Protein AF-A0A8T4A1P7-F1 (afdb_monomer_lite)

Radius of gyration: 13.33 Å; chains: 1; bounding box: 32×32×30 Å

pLDDT: mean 87.44, std 8.2, range [60.28, 96.62]

Foldseek 3Di:
DDDDDDDDDDDDPDDDPDDQVVVLVVVCVVCVVDCLSVQADVPPGGNPDDRPDGD

Sequence (55 aa):
MKLKTLYLVLKIDKLVREDASKLRGYIGNKFPEYPILHHHIKEVGYLYTYPRTVA

Secondary structure (DSSP, 8-state):
------------SS---S-HHHHHHHHHHH-TT-HHHHSEETTTEE--S--S---

Structure (mmCIF, N/CA/C/O backbone):
data_AF-A0A8T4A1P7-F1
#
_entry.id   AF-A0A8T4A1P7-F1
#
loop_
_atom_site.group_PDB
_atom_site.id
_atom_site.type_symbol
_atom_site.label_atom_id
_atom_site.label_alt_id
_atom_site.label_comp_id
_atom_site.label_asym_id
_atom_site.label_entity_id
_atom_site.label_seq_id
_atom_site.pdbx_PDB_ins_code
_atom_site.Cartn_x
_atom_site.Cartn_y
_atom_site.Cartn_z
_atom_site.occupancy
_atom_site.B_iso_or_equiv
_atom_site.auth_seq_id
_atom_site.auth_comp_id
_atom_site.auth_asym_id
_atom_site.auth_atom_id
_atom_site.pdbx_PDB_model_num
ATOM 1 N N . MET A 1 1 ? 8.490 17.396 8.976 1.00 80.19 1 MET A N 1
ATOM 2 C CA . MET A 1 1 ? 7.638 17.678 7.795 1.00 80.19 1 MET A CA 1
ATOM 3 C C . MET A 1 1 ? 6.218 17.209 8.096 1.00 80.19 1 MET A C 1
ATOM 5 O O . MET A 1 1 ? 6.080 16.096 8.584 1.00 80.19 1 MET A O 1
ATOM 9 N N . LYS A 1 2 ? 5.180 18.026 7.869 1.00 88.69 2 LYS A N 1
ATOM 10 C CA . LYS A 1 2 ? 3.776 17.592 8.022 1.00 88.69 2 LYS A CA 1
ATOM 11 C C . LYS A 1 2 ? 3.305 16.942 6.718 1.00 88.69 2 LYS A C 1
ATOM 13 O O . LYS A 1 2 ? 3.328 17.598 5.681 1.00 88.69 2 LYS A O 1
ATOM 18 N N . LEU A 1 3 ? 2.891 15.679 6.772 1.00 90.69 3 LEU A N 1
ATOM 19 C CA . LEU A 1 3 ? 2.323 14.954 5.634 1.00 90.69 3 LEU A CA 1
ATOM 20 C C . LEU A 1 3 ? 0.797 15.018 5.697 1.00 90.69 3 LEU A C 1
ATOM 22 O O . LEU A 1 3 ? 0.211 14.772 6.748 1.00 90.69 3 LEU A O 1
ATOM 26 N N . LYS A 1 4 ? 0.154 15.352 4.575 1.00 93.25 4 LYS A N 1
ATOM 27 C CA . LYS A 1 4 ? -1.302 15.248 4.444 1.00 93.25 4 LYS A CA 1
ATOM 28 C C . LYS A 1 4 ? -1.644 13.793 4.138 1.00 93.25 4 LYS A C 1
ATOM 30 O O . LYS A 1 4 ? -1.266 13.295 3.081 1.00 93.25 4 LYS A O 1
ATOM 35 N N . THR A 1 5 ? -2.330 13.128 5.058 1.00 93.56 5 THR A N 1
ATOM 36 C CA . THR A 1 5 ? -2.792 11.745 4.905 1.00 93.56 5 THR A CA 1
ATOM 37 C C . THR A 1 5 ? -4.314 11.700 4.865 1.00 93.56 5 THR A C 1
ATOM 39 O O . THR A 1 5 ? -4.992 12.545 5.449 1.00 93.56 5 THR A O 1
ATOM 42 N N . LEU A 1 6 ? -4.849 10.717 4.145 1.00 94.25 6 LEU A N 1
ATOM 43 C CA . LEU A 1 6 ? -6.274 10.414 4.090 1.00 94.25 6 LEU A CA 1
ATOM 44 C C . LEU A 1 6 ? -6.448 8.934 4.429 1.00 94.25 6 LEU A C 1
ATOM 46 O O . LEU A 1 6 ? -5.702 8.102 3.916 1.00 94.25 6 LEU A O 1
ATOM 50 N N . TYR A 1 7 ? -7.439 8.618 5.259 1.00 93.94 7 TYR A N 1
ATOM 51 C CA . TYR A 1 7 ? -7.809 7.246 5.591 1.00 93.94 7 TYR A CA 1
ATOM 52 C C . TYR A 1 7 ? -9.216 6.962 5.077 1.00 93.94 7 TYR A C 1
ATOM 54 O O . TYR A 1 7 ? -10.145 7.722 5.350 1.00 93.94 7 TYR A O 1
ATOM 62 N N . LEU A 1 8 ? -9.364 5.862 4.343 1.00 92.31 8 LEU A N 1
ATOM 63 C CA . LEU A 1 8 ? -10.647 5.355 3.874 1.00 92.31 8 LEU A CA 1
ATOM 64 C C . LEU A 1 8 ? -10.947 4.043 4.596 1.00 92.31 8 LEU A C 1
ATOM 66 O O . LEU A 1 8 ? -10.161 3.104 4.518 1.00 92.31 8 LEU A O 1
ATOM 70 N N . VAL A 1 9 ? -12.095 3.975 5.268 1.00 93.56 9 VAL A N 1
ATOM 71 C CA . VAL A 1 9 ? -12.583 2.752 5.914 1.00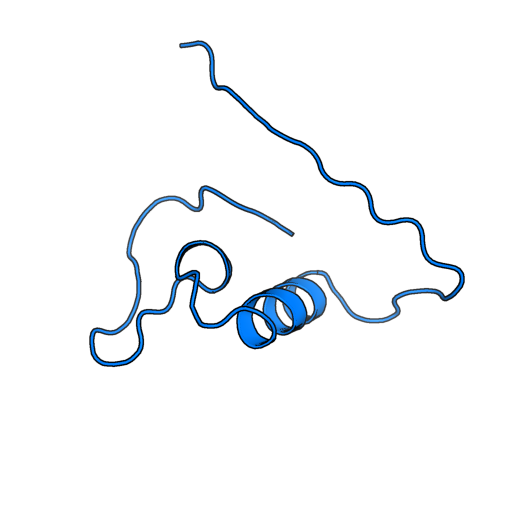 93.56 9 VAL A CA 1
ATOM 72 C C . VAL A 1 9 ? -13.872 2.332 5.223 1.00 93.56 9 VAL A C 1
ATOM 74 O O . VAL A 1 9 ? -14.862 3.062 5.247 1.00 93.56 9 VAL A O 1
ATOM 77 N N . LEU A 1 10 ? -13.859 1.156 4.597 1.00 90.62 10 LEU A N 1
ATOM 78 C CA . LEU A 1 10 ? -15.026 0.579 3.934 1.00 90.62 10 LEU A CA 1
ATOM 79 C C . LEU A 1 10 ? -15.655 -0.467 4.852 1.00 90.62 10 LEU A C 1
ATOM 81 O O . LEU A 1 10 ? -15.052 -1.500 5.134 1.00 90.62 10 LEU A O 1
ATOM 85 N N . LYS A 1 11 ? -16.874 -0.197 5.324 1.00 93.81 11 LYS A N 1
ATOM 86 C CA . LYS A 1 11 ? -17.650 -1.163 6.103 1.00 93.81 11 LYS A CA 1
ATOM 87 C C . LYS A 1 11 ? -18.412 -2.077 5.152 1.00 93.81 11 LYS A C 1
ATOM 89 O O . LYS A 1 11 ? -19.126 -1.602 4.275 1.00 93.81 11 LYS A O 1
ATOM 94 N N . ILE A 1 12 ? -18.264 -3.377 5.353 1.00 92.88 12 ILE A N 1
ATOM 95 C CA . ILE A 1 12 ? -18.886 -4.422 4.541 1.00 92.88 12 ILE A CA 1
ATOM 96 C C . ILE A 1 12 ? -19.703 -5.356 5.434 1.00 92.88 12 ILE A C 1
ATOM 98 O O . ILE A 1 12 ? -19.429 -5.491 6.626 1.00 92.88 12 ILE A O 1
ATOM 102 N N . ASP A 1 13 ? -20.715 -5.984 4.851 1.00 96.62 13 ASP A N 1
ATOM 103 C CA . ASP A 1 13 ? -21.615 -6.946 5.497 1.00 96.62 13 ASP A CA 1
ATOM 104 C C . ASP A 1 13 ? -21.092 -8.392 5.434 1.00 96.62 13 ASP A C 1
ATOM 106 O O . ASP A 1 13 ? -21.599 -9.275 6.125 1.00 96.62 13 ASP A O 1
ATOM 110 N N . LYS A 1 14 ? -20.055 -8.638 4.625 1.00 94.38 14 LYS A N 1
ATOM 111 C CA . LYS A 1 14 ? -19.431 -9.949 4.416 1.00 94.38 14 LYS A CA 1
ATOM 112 C C . LYS A 1 14 ? -17.960 -9.917 4.793 1.00 94.38 14 LYS A C 1
ATOM 114 O O . LYS A 1 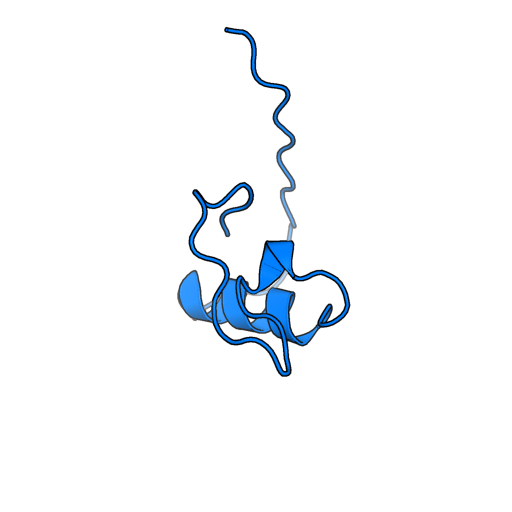14 ? -17.265 -8.953 4.507 1.00 94.38 14 LYS A O 1
ATOM 119 N N . LEU A 1 15 ? -17.465 -11.001 5.382 1.00 92.06 15 LEU A N 1
ATOM 120 C CA . LEU A 1 15 ? -16.050 -11.126 5.728 1.00 92.06 15 LEU A CA 1
ATOM 121 C C . LEU A 1 15 ? -15.181 -11.218 4.461 1.00 92.06 15 LEU A C 1
ATOM 123 O O . LEU A 1 15 ? -15.406 -12.100 3.628 1.00 92.06 15 LEU A O 1
ATOM 127 N N . VAL A 1 16 ? -14.152 -10.369 4.348 1.00 90.75 16 VAL A N 1
ATOM 128 C CA . VAL A 1 16 ? -13.062 -10.597 3.385 1.00 90.75 16 VAL A CA 1
ATOM 129 C C . VAL A 1 16 ? -12.188 -11.722 3.930 1.00 90.75 16 VAL A C 1
ATOM 131 O O . VAL A 1 16 ? -11.613 -11.590 5.006 1.00 90.75 16 VAL A O 1
ATOM 134 N N . ARG A 1 17 ? -12.132 -12.845 3.210 1.00 93.88 17 ARG A N 1
ATOM 135 C CA . ARG A 1 17 ? -11.321 -14.017 3.587 1.00 93.88 17 ARG A CA 1
ATOM 136 C C . ARG A 1 17 ? -9.909 -13.989 3.004 1.00 93.88 17 ARG A C 1
ATOM 138 O O . ARG A 1 17 ? -9.031 -14.672 3.512 1.00 93.88 17 ARG A O 1
ATOM 145 N N . GLU A 1 18 ? -9.731 -13.227 1.934 1.00 93.88 18 GLU A N 1
ATOM 146 C CA . GLU A 1 18 ? -8.459 -13.066 1.239 1.00 93.88 18 GLU A CA 1
ATOM 147 C C . GLU A 1 18 ? -7.573 -12.019 1.925 1.00 93.88 18 GLU A C 1
ATOM 149 O O . GLU A 1 18 ? -8.051 -11.168 2.676 1.00 93.88 18 GLU A O 1
ATOM 154 N N . ASP A 1 19 ? -6.277 -12.062 1.633 1.00 93.88 19 ASP A N 1
ATOM 155 C CA . ASP A 1 19 ? -5.298 -11.139 2.201 1.00 93.88 19 ASP A CA 1
ATOM 156 C C . ASP A 1 19 ? -5.313 -9.733 1.555 1.00 93.88 19 ASP A C 1
ATOM 158 O O . ASP A 1 19 ? -5.938 -9.467 0.520 1.00 93.88 19 ASP A O 1
ATOM 162 N N . ALA A 1 20 ? -4.565 -8.812 2.169 1.00 91.94 20 ALA A N 1
ATOM 163 C CA . ALA A 1 20 ? -4.424 -7.435 1.701 1.00 91.94 20 ALA A CA 1
ATOM 164 C C . ALA A 1 20 ? -3.834 -7.329 0.279 1.00 91.94 20 ALA A C 1
ATOM 166 O O . ALA A 1 20 ? -4.160 -6.399 -0.460 1.00 91.94 20 ALA A O 1
ATOM 167 N N . SER A 1 21 ? -3.017 -8.294 -0.162 1.00 91.75 21 SER A N 1
ATOM 168 C CA . SER A 1 21 ? -2.461 -8.301 -1.521 1.00 91.75 21 SER A CA 1
ATOM 169 C C . SER A 1 21 ? -3.548 -8.545 -2.572 1.00 91.75 21 SER A C 1
ATOM 171 O O . SER A 1 21 ? -3.558 -7.883 -3.615 1.00 91.75 21 SER A O 1
ATOM 173 N N . LYS A 1 22 ? -4.520 -9.419 -2.275 1.00 93.44 22 LYS A N 1
ATOM 174 C CA . LYS A 1 22 ? -5.698 -9.652 -3.124 1.00 93.44 22 LYS A CA 1
ATOM 175 C C . LYS A 1 22 ? -6.622 -8.444 -3.136 1.00 93.44 22 LYS A C 1
ATOM 177 O O . LYS A 1 22 ? -7.088 -8.063 -4.210 1.00 93.44 22 LYS A O 1
ATOM 182 N N . LEU A 1 23 ? -6.836 -7.802 -1.985 1.00 92.38 2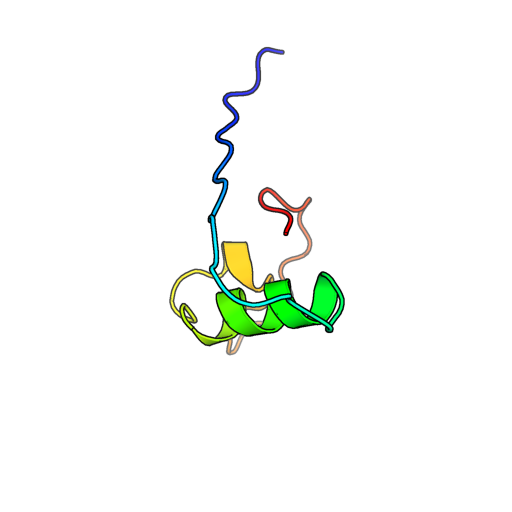3 LEU A N 1
ATOM 183 C CA . LEU A 1 23 ? -7.611 -6.560 -1.902 1.00 92.38 23 LEU A CA 1
ATOM 184 C C . LEU A 1 23 ? -6.967 -5.443 -2.734 1.00 92.38 23 LEU A C 1
ATOM 186 O O . LEU A 1 23 ? -7.641 -4.807 -3.547 1.00 92.38 23 LEU A O 1
ATOM 190 N N . ARG A 1 24 ? -5.649 -5.255 -2.602 1.00 91.81 24 ARG A N 1
ATOM 191 C CA . ARG A 1 24 ? -4.874 -4.314 -3.421 1.00 91.81 24 ARG A CA 1
ATOM 192 C C . ARG A 1 24 ? -5.018 -4.624 -4.907 1.00 91.81 24 ARG A C 1
ATOM 194 O O . ARG A 1 24 ? -5.267 -3.716 -5.696 1.00 91.81 24 ARG A O 1
ATOM 201 N N . GLY A 1 25 ? -4.875 -5.894 -5.287 1.00 91.62 25 GLY A N 1
ATOM 202 C CA . GLY A 1 25 ? -5.034 -6.345 -6.669 1.00 91.62 25 GLY A CA 1
ATOM 203 C C . GLY A 1 25 ? -6.429 -6.050 -7.220 1.00 91.62 25 GLY A C 1
ATOM 204 O O . GLY A 1 25 ? -6.552 -5.524 -8.322 1.00 91.62 25 GLY A O 1
ATOM 205 N N . TYR A 1 26 ? -7.478 -6.315 -6.436 1.00 93.06 26 TYR A N 1
ATOM 206 C CA . TYR A 1 26 ? -8.859 -5.996 -6.802 1.00 93.06 26 TYR A CA 1
ATOM 207 C C . TYR A 1 26 ? -9.051 -4.495 -7.048 1.00 93.06 26 TYR A C 1
ATOM 209 O O . TYR A 1 26 ? -9.563 -4.113 -8.099 1.00 93.06 26 TYR A O 1
ATOM 217 N N . ILE A 1 27 ? -8.607 -3.641 -6.118 1.00 92.44 27 ILE A N 1
ATOM 218 C CA . ILE A 1 27 ? -8.722 -2.181 -6.254 1.00 92.44 27 ILE A CA 1
ATOM 219 C C . ILE A 1 27 ? -7.925 -1.691 -7.470 1.00 92.44 27 ILE A C 1
ATOM 221 O O . ILE A 1 27 ? -8.462 -0.957 -8.294 1.00 92.44 27 ILE A O 1
ATOM 225 N N . GLY A 1 28 ? -6.674 -2.130 -7.629 1.00 91.69 28 GLY A N 1
ATOM 226 C CA 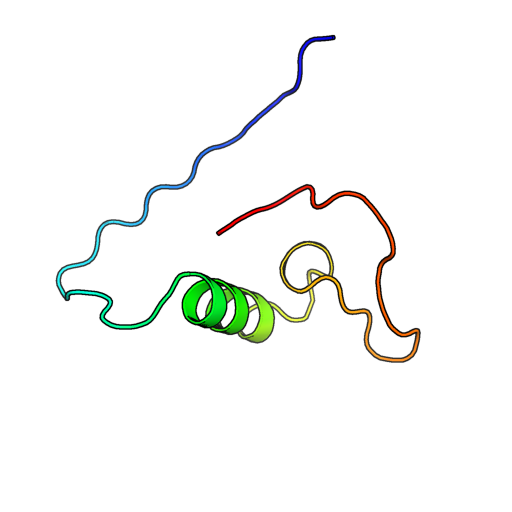. GLY A 1 28 ? -5.819 -1.730 -8.748 1.00 91.69 28 GLY A CA 1
ATOM 227 C C . GLY A 1 28 ? -6.373 -2.136 -10.117 1.00 91.69 28 GLY A C 1
ATOM 228 O O . GLY A 1 28 ? -6.307 -1.349 -11.055 1.00 91.69 28 GLY A O 1
ATOM 229 N N . ASN A 1 29 ? -6.969 -3.328 -10.221 1.00 91.44 29 ASN A N 1
ATOM 230 C CA . ASN A 1 29 ? -7.596 -3.809 -11.456 1.00 91.44 29 ASN A CA 1
ATOM 231 C C . ASN A 1 29 ? -8.932 -3.124 -11.754 1.00 91.44 29 ASN A C 1
ATOM 233 O O . ASN A 1 29 ? -9.305 -3.008 -12.918 1.00 91.44 29 ASN A O 1
ATOM 237 N N . LYS A 1 30 ? -9.664 -2.700 -10.718 1.00 94.31 30 LYS A N 1
ATOM 238 C CA . LYS A 1 30 ? -10.937 -1.988 -10.865 1.00 94.31 30 LYS A CA 1
ATOM 239 C C . LYS A 1 30 ? -10.749 -0.552 -11.353 1.00 94.31 30 LYS A C 1
ATOM 241 O O . LYS A 1 30 ? -11.646 -0.039 -12.011 1.00 94.31 30 LYS A O 1
ATOM 246 N N . PHE A 1 31 ? -9.600 0.056 -11.054 1.00 92.25 31 PHE A N 1
ATOM 247 C CA . PHE A 1 31 ? -9.254 1.413 -11.477 1.00 92.25 31 PHE A CA 1
ATOM 248 C C . PHE A 1 31 ? -7.888 1.465 -12.199 1.00 92.25 31 PHE A C 1
ATOM 250 O O . PHE A 1 31 ? -6.907 2.010 -11.667 1.00 92.25 31 PHE A O 1
ATOM 257 N N . PRO A 1 32 ? -7.781 0.855 -13.396 1.00 88.38 32 PRO A N 1
ATOM 258 C CA . PRO A 1 32 ? -6.531 0.764 -14.154 1.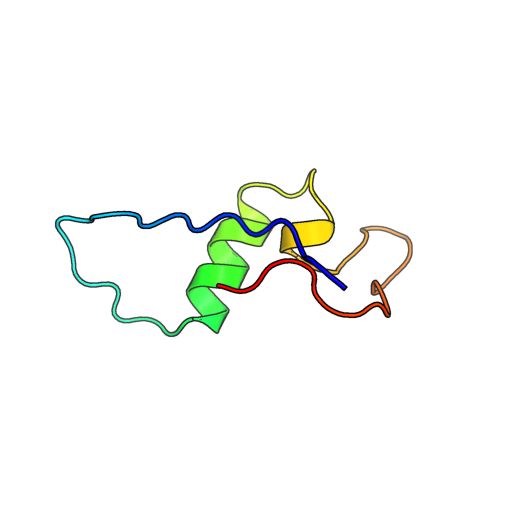00 88.38 32 PRO A CA 1
ATOM 259 C C . PRO A 1 32 ? -6.019 2.116 -14.674 1.00 88.38 32 PRO A C 1
ATOM 261 O O . PRO A 1 32 ? -4.857 2.229 -15.051 1.00 88.38 32 PRO A O 1
ATOM 264 N N . GLU A 1 33 ? -6.852 3.150 -14.690 1.00 89.50 33 GLU A N 1
ATOM 265 C CA . GLU A 1 33 ? -6.500 4.516 -15.076 1.00 89.50 33 GLU A CA 1
ATOM 266 C C . GLU A 1 33 ? -5.667 5.256 -14.015 1.00 89.50 33 GLU A C 1
ATOM 268 O O . GLU A 1 33 ? -5.112 6.316 -14.305 1.00 89.50 33 GLU A O 1
ATOM 273 N N . TYR A 1 34 ? -5.539 4.705 -12.798 1.00 89.62 34 TYR A N 1
ATOM 274 C CA . TYR A 1 34 ? -4.782 5.314 -11.698 1.00 89.62 34 TYR A CA 1
ATOM 275 C C . TYR A 1 34 ? -3.528 4.494 -11.329 1.00 89.62 34 TYR A C 1
ATOM 277 O O . TYR A 1 34 ? -3.573 3.683 -10.396 1.00 89.62 34 TYR A O 1
ATOM 285 N N . PRO A 1 35 ? -2.368 4.739 -11.977 1.00 86.38 35 PRO A N 1
ATOM 286 C CA . PRO A 1 35 ? -1.099 4.045 -11.713 1.00 86.38 35 PRO A CA 1
ATOM 287 C C . PRO A 1 35 ? -0.665 3.988 -10.250 1.00 86.38 35 PRO A C 1
ATOM 289 O O . PRO A 1 35 ? -0.014 3.035 -9.829 1.00 86.38 35 PRO A O 1
ATOM 292 N N . ILE A 1 36 ? -1.055 4.980 -9.446 1.00 88.88 36 ILE A N 1
ATOM 293 C CA . ILE A 1 36 ? -0.757 5.025 -8.010 1.00 88.88 36 ILE A CA 1
ATOM 294 C C . ILE A 1 36 ? -1.317 3.811 -7.246 1.00 88.88 36 ILE A C 1
ATOM 296 O O . ILE A 1 36 ? -0.700 3.362 -6.287 1.00 88.88 36 ILE A O 1
ATOM 300 N N . LEU A 1 37 ? -2.440 3.237 -7.694 1.00 89.50 37 LEU A N 1
ATOM 301 C CA . LEU A 1 37 ? -3.106 2.123 -7.011 1.00 89.50 37 LEU A CA 1
ATOM 302 C C . LEU A 1 37 ? -2.460 0.768 -7.329 1.00 89.50 37 LEU A C 1
ATOM 304 O O . LEU A 1 37 ? -2.396 -0.109 -6.467 1.00 89.50 37 LEU A O 1
ATOM 308 N N . HIS A 1 38 ? -1.943 0.591 -8.546 1.00 85.50 38 HIS A N 1
ATOM 309 C CA . HIS A 1 38 ? -1.385 -0.683 -9.004 1.00 85.50 38 HIS A CA 1
ATOM 310 C C . HIS A 1 38 ? 0.150 -0.688 -9.131 1.00 85.50 38 HIS A C 1
ATOM 312 O O . HIS A 1 38 ? 0.735 -1.768 -9.149 1.00 85.50 38 HIS A O 1
ATOM 318 N N . HIS A 1 39 ? 0.826 0.468 -9.082 1.00 79.00 39 HIS A N 1
ATOM 319 C CA . HIS A 1 39 ? 2.285 0.642 -9.259 1.00 79.00 39 HIS A CA 1
ATOM 320 C C . HIS A 1 39 ? 2.864 0.046 -10.552 1.00 79.00 39 HIS A C 1
ATOM 322 O O . HIS A 1 39 ? 4.082 -0.073 -10.692 1.00 79.00 39 HIS A O 1
ATOM 328 N N . HIS A 1 40 ? 2.014 -0.300 -11.516 1.00 75.88 40 HIS A N 1
ATOM 329 C CA . HIS A 1 40 ? 2.425 -0.690 -12.862 1.00 75.88 40 HIS A CA 1
ATOM 330 C C . HIS A 1 40 ? 1.993 0.420 -13.819 1.00 75.88 40 HIS A C 1
ATOM 332 O O . HIS A 1 40 ? 0.988 1.081 -13.589 1.00 75.88 40 HIS A O 1
ATOM 338 N N . ILE A 1 41 ? 2.741 0.648 -14.886 1.00 70.38 41 ILE A N 1
ATOM 339 C CA . ILE A 1 41 ? 2.313 1.517 -15.980 1.00 70.38 41 ILE A CA 1
ATOM 340 C C . ILE A 1 41 ? 2.294 0.607 -17.197 1.00 70.38 41 ILE A C 1
ATOM 342 O O . ILE A 1 41 ? 3.347 0.117 -17.617 1.00 70.38 41 ILE A O 1
ATOM 346 N N . LYS A 1 42 ? 1.094 0.313 -17.720 1.00 60.28 42 LYS A N 1
ATOM 347 C CA . LYS A 1 42 ? 0.981 -0.455 -18.966 1.00 60.28 42 LYS A CA 1
ATOM 348 C C . LYS A 1 42 ? 1.845 0.243 -20.020 1.00 60.28 42 LYS A C 1
ATOM 350 O O . LYS A 1 42 ? 1.790 1.460 -20.124 1.00 60.28 42 LYS A O 1
ATOM 355 N N . GLU A 1 43 ? 2.661 -0.549 -20.719 1.00 62.44 43 GLU A N 1
ATOM 356 C CA . GLU A 1 43 ? 3.635 -0.157 -21.759 1.00 62.44 43 GLU A CA 1
ATOM 357 C C . GLU A 1 43 ? 5.036 0.262 -21.276 1.00 62.44 43 GLU A C 1
ATOM 359 O O . GLU A 1 43 ? 5.991 0.059 -22.020 1.00 62.44 43 GLU A O 1
ATOM 364 N N . VAL A 1 44 ? 5.212 0.746 -20.037 1.00 66.94 44 VAL A N 1
ATOM 365 C CA . VAL A 1 44 ? 6.508 1.311 -19.573 1.00 66.94 44 VAL A CA 1
ATOM 366 C C . VAL A 1 44 ? 7.156 0.515 -18.426 1.00 66.94 44 VAL A C 1
ATOM 368 O O . VAL A 1 44 ? 8.326 0.715 -18.108 1.00 66.94 44 VAL A O 1
ATOM 371 N N . GLY A 1 45 ? 6.426 -0.429 -17.819 1.00 73.88 45 GLY A N 1
ATOM 372 C CA . GLY A 1 45 ? 6.939 -1.323 -16.774 1.00 73.88 45 GLY A CA 1
ATOM 373 C C . GLY A 1 45 ? 6.468 -0.946 -15.366 1.00 73.88 45 GLY A C 1
ATOM 374 O O . GLY A 1 45 ? 5.276 -0.734 -15.136 1.00 73.88 45 GLY A O 1
ATOM 375 N N . TYR A 1 46 ? 7.388 -0.918 -14.400 1.00 77.75 46 TYR A N 1
ATOM 376 C CA . TYR A 1 46 ? 7.084 -0.688 -12.981 1.00 77.75 46 TYR A CA 1
ATOM 377 C C . TYR A 1 46 ? 7.389 0.749 -12.552 1.00 77.75 46 TYR A C 1
ATOM 379 O O . TYR A 1 46 ? 8.360 1.353 -13.011 1.00 77.75 46 TYR A O 1
ATOM 387 N N . LEU A 1 47 ? 6.596 1.283 -11.619 1.00 80.12 47 LEU A N 1
ATOM 388 C CA . LEU A 1 47 ? 6.889 2.567 -10.984 1.00 80.12 47 LEU A CA 1
ATOM 389 C C . LEU A 1 47 ? 7.827 2.361 -9.783 1.00 80.12 47 LEU A C 1
ATOM 391 O O . LEU A 1 47 ? 7.393 1.953 -8.708 1.00 80.12 47 LEU A O 1
ATOM 395 N N . TYR A 1 48 ? 9.109 2.688 -9.949 1.00 82.44 48 TYR A N 1
ATOM 396 C CA . TYR A 1 48 ? 10.134 2.564 -8.902 1.00 82.44 48 TYR A CA 1
ATOM 397 C C . TYR A 1 48 ? 10.163 3.783 -7.969 1.00 82.44 48 TYR A C 1
ATOM 399 O O . TYR A 1 48 ? 11.144 4.519 -7.894 1.00 82.44 48 TYR A O 1
ATOM 407 N N . THR A 1 49 ? 9.062 4.019 -7.257 1.00 87.38 49 THR A N 1
ATOM 408 C CA . THR A 1 49 ? 8.946 5.099 -6.262 1.00 87.38 49 THR A CA 1
ATOM 409 C C . THR A 1 49 ? 8.350 4.576 -4.965 1.00 87.38 49 THR A C 1
ATOM 411 O O . THR A 1 49 ? 7.663 3.556 -4.976 1.00 87.38 49 THR A O 1
ATOM 414 N N . TYR A 1 50 ? 8.555 5.289 -3.854 1.00 88.06 50 TYR A N 1
ATOM 415 C CA . TYR A 1 50 ? 7.917 4.922 -2.591 1.00 88.06 50 TYR A CA 1
ATO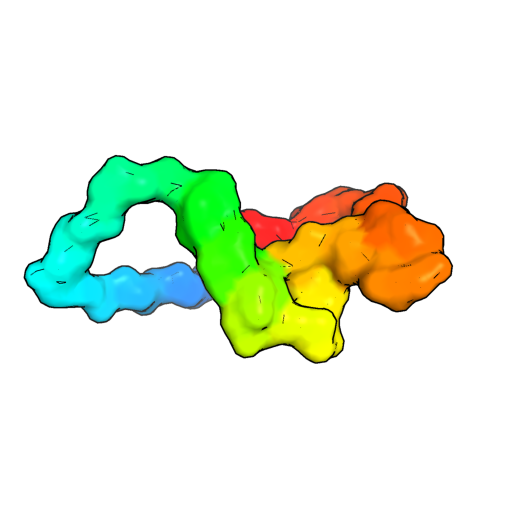M 416 C C . TYR A 1 50 ? 6.379 4.948 -2.721 1.00 88.06 50 TYR A C 1
ATOM 418 O O . TYR A 1 50 ? 5.828 5.978 -3.131 1.00 88.06 50 TYR A O 1
ATOM 426 N N . PRO A 1 51 ? 5.681 3.852 -2.364 1.00 87.44 51 PRO A N 1
ATOM 427 C CA . PRO A 1 51 ? 4.228 3.784 -2.387 1.00 87.44 51 PRO A CA 1
ATOM 428 C C . PRO A 1 51 ? 3.566 4.920 -1.614 1.00 87.44 51 PRO A C 1
ATOM 430 O O . PRO A 1 51 ? 3.758 5.079 -0.413 1.00 87.44 51 PRO A O 1
ATOM 433 N N . ARG A 1 52 ? 2.733 5.698 -2.307 1.00 89.56 52 ARG A N 1
ATOM 434 C CA . ARG A 1 52 ? 1.930 6.765 -1.684 1.00 89.56 52 ARG A CA 1
ATOM 435 C C . ARG A 1 52 ? 0.552 6.284 -1.220 1.00 89.56 52 ARG A C 1
ATOM 437 O O . ARG A 1 52 ? -0.160 7.029 -0.557 1.00 89.56 52 ARG A O 1
ATOM 444 N N . THR A 1 53 ? 0.195 5.047 -1.555 1.00 85.56 53 THR A N 1
ATOM 445 C CA . THR A 1 53 ? -1.044 4.374 -1.154 1.00 85.56 53 THR A CA 1
ATOM 446 C C . THR A 1 53 ? -0.737 2.943 -0.730 1.00 85.56 53 THR A C 1
ATOM 448 O O . THR A 1 53 ? 0.066 2.266 -1.376 1.00 85.56 53 THR A O 1
ATOM 451 N N . VAL A 1 54 ? -1.405 2.481 0.325 1.00 83.19 54 VAL A N 1
ATOM 452 C CA . VAL A 1 54 ? -1.329 1.114 0.857 1.00 83.19 54 VAL A CA 1
ATOM 453 C C . VAL A 1 54 ? -2.750 0.613 1.124 1.00 83.19 54 VAL A C 1
ATOM 455 O O . VAL A 1 54 ? -3.633 1.427 1.400 1.00 83.19 54 VAL A O 1
ATOM 458 N N . ALA A 1 55 ? -2.967 -0.694 0.984 1.00 79.56 55 ALA A N 1
ATOM 459 C CA . ALA A 1 55 ? -4.242 -1.370 1.220 1.00 79.56 55 ALA A CA 1
ATOM 460 C C . ALA A 1 55 ? -4.044 -2.499 2.230 1.00 79.56 55 ALA A C 1
ATOM 462 O O . ALA A 1 55 ? -2.922 -3.059 2.238 1.00 79.56 55 ALA A O 1
#